Protein AF-A0A7X1ARA7-F1 (afdb_monomer_lite)

pLDDT: mean 93.13, std 4.92, range [69.5, 98.31]

Sequence (151 aa):
MKTKPQWVTEMTDLLNGPRNRRSEEKFHKLVYEIPPNADSEIVDTIMKSFLNPFESSVMQACITVLGSVDVEKYYDSYFKIFPQILHRDPNNALCLLNYPGFELKYLHIKKIVKMIKKTDPSGALKAEVDYQITYWNLRNDEPWSSIYHSA

Secondary structure (DSSP, 8-state):
---HHHHHHHHHHHHHS--SHHHHHHHHHHHHTPPSS--HHHHHHHHHGGGS---HHHHHHHHHHHTTS-HHHHHHHHTTTHHHHHHH-HHHHHHHHT-TTS---HHHHHHHHHHHHHH-TTSHHHHHHHHHHHHTT-TTSTTHHHHHH--

Organism: NCBI:txid2724178

Structure (mmCIF, N/CA/C/O backbone):
data_AF-A0A7X1ARA7-F1
#
_entry.id   AF-A0A7X1ARA7-F1
#
loop_
_atom_site.group_PDB
_atom_site.id
_atom_site.type_symbol
_atom_site.label_atom_id
_atom_site.label_alt_id
_atom_site.label_comp_id
_atom_site.label_asym_id
_atom_site.label_entity_id
_atom_site.label_seq_id
_atom_site.pdbx_PDB_ins_code
_atom_site.Cartn_x
_atom_site.Cartn_y
_atom_site.Cartn_z
_atom_site.occupancy
_atom_site.B_iso_or_equiv
_atom_site.auth_seq_id
_atom_site.auth_comp_id
_atom_site.auth_asym_id
_atom_site.auth_atom_id
_atom_site.pdbx_PDB_model_num
ATOM 1 N N . MET A 1 1 ? -19.080 -3.333 19.493 1.00 70.38 1 MET A N 1
ATOM 2 C CA . MET A 1 1 ? -18.321 -3.108 18.244 1.00 70.38 1 MET A CA 1
ATOM 3 C C . MET A 1 1 ? -18.243 -1.605 18.023 1.00 70.38 1 MET A C 1
ATOM 5 O O . MET A 1 1 ? -19.275 -0.958 18.183 1.00 70.38 1 MET A O 1
ATOM 9 N N . LYS A 1 2 ? -17.054 -1.037 17.784 1.00 82.19 2 LYS A N 1
ATOM 10 C CA . LYS A 1 2 ? -16.898 0.418 17.589 1.00 82.19 2 LYS A CA 1
ATOM 11 C C . LYS A 1 2 ? -17.598 0.857 16.304 1.00 82.19 2 LYS A C 1
ATOM 13 O O . LYS A 1 2 ? -17.659 0.090 15.343 1.00 82.19 2 LYS A O 1
ATOM 18 N N . THR A 1 3 ? -18.125 2.080 16.277 1.00 91.44 3 THR A N 1
ATOM 19 C CA . THR A 1 3 ? -18.600 2.656 15.013 1.00 91.44 3 THR A CA 1
ATOM 20 C C . THR A 1 3 ? -17.400 3.007 14.132 1.00 91.44 3 THR A C 1
ATOM 22 O O . THR A 1 3 ? -16.310 3.276 14.642 1.00 91.44 3 THR A O 1
ATOM 25 N N . LYS A 1 4 ? -17.589 3.029 12.807 1.00 92.75 4 LYS A N 1
ATOM 26 C CA . LYS A 1 4 ? -16.527 3.428 11.872 1.00 92.75 4 LYS A CA 1
ATOM 27 C C . LYS A 1 4 ? -15.893 4.783 12.239 1.00 92.75 4 LYS A C 1
ATOM 29 O O . LYS A 1 4 ? -14.671 4.812 12.354 1.00 92.75 4 LYS A O 1
ATOM 34 N N . PRO A 1 5 ? -16.659 5.866 12.492 1.00 94.12 5 PRO A N 1
ATOM 35 C CA . PRO A 1 5 ? -16.065 7.154 12.849 1.00 94.12 5 PRO A CA 1
ATOM 36 C C . PRO A 1 5 ? -15.205 7.087 14.114 1.00 94.12 5 PRO A C 1
ATOM 38 O O . PRO A 1 5 ? -14.090 7.594 14.122 1.00 94.12 5 PRO A O 1
ATOM 41 N N . GLN A 1 6 ? -15.680 6.394 15.156 1.00 94.50 6 GLN A N 1
ATOM 42 C CA . GLN A 1 6 ? -14.917 6.218 16.397 1.00 94.50 6 GLN A CA 1
ATOM 43 C C . GLN A 1 6 ? -13.600 5.481 16.148 1.00 94.50 6 GLN A C 1
ATOM 45 O O . GLN A 1 6 ? -12.555 5.895 16.643 1.00 94.50 6 GLN A O 1
ATOM 50 N N . TRP A 1 7 ? -13.645 4.402 15.363 1.00 96.25 7 TRP A N 1
ATOM 51 C CA . TRP A 1 7 ? -12.458 3.619 15.042 1.00 96.25 7 TRP A CA 1
ATOM 52 C C . TRP A 1 7 ? -11.440 4.430 14.230 1.00 96.25 7 TRP A C 1
ATOM 54 O O . TRP A 1 7 ? -10.265 4.447 14.589 1.00 96.25 7 TRP A O 1
ATOM 64 N N . VAL A 1 8 ? -11.882 5.144 13.187 1.00 96.12 8 VAL A N 1
ATOM 65 C CA . VAL A 1 8 ? -10.998 5.958 12.333 1.00 96.12 8 VAL A CA 1
ATOM 66 C C . VAL A 1 8 ? -10.329 7.068 13.140 1.00 96.12 8 VAL A C 1
ATOM 68 O O . VAL A 1 8 ? -9.115 7.248 13.019 1.00 96.12 8 VAL A O 1
ATOM 71 N N . THR A 1 9 ? -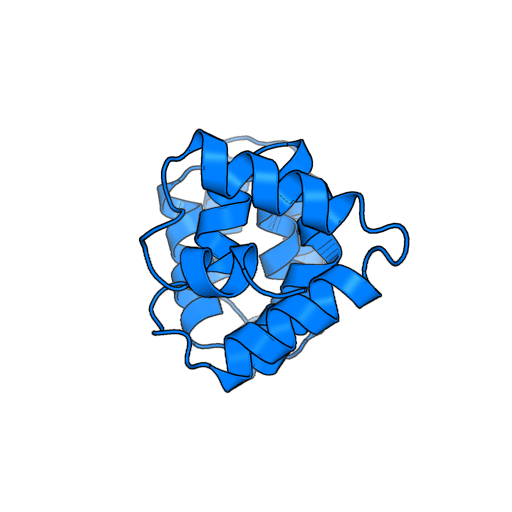11.079 7.775 13.991 1.00 96.69 9 THR A N 1
ATOM 72 C CA . THR A 1 9 ? -10.519 8.813 14.867 1.00 96.69 9 THR A CA 1
ATOM 73 C C . THR A 1 9 ? -9.474 8.226 15.810 1.00 96.69 9 THR A C 1
ATOM 75 O O . THR A 1 9 ? -8.333 8.679 15.814 1.00 96.69 9 THR A O 1
ATOM 78 N N . GLU A 1 10 ? -9.809 7.167 16.551 1.00 96.75 10 GLU A N 1
ATOM 79 C CA . GLU A 1 10 ? -8.878 6.580 17.520 1.00 96.75 10 GLU A CA 1
ATOM 80 C C . GLU A 1 10 ? -7.626 5.981 16.872 1.00 96.75 10 GLU A C 1
ATOM 82 O O . GLU A 1 10 ? -6.539 6.071 17.448 1.00 96.75 10 GLU A O 1
ATOM 87 N N . MET A 1 11 ? -7.775 5.364 15.698 1.00 96.44 11 MET A N 1
ATOM 88 C CA . MET A 1 11 ? -6.654 4.821 14.940 1.00 96.44 11 MET A CA 1
ATOM 89 C C . MET A 1 11 ? -5.758 5.955 14.438 1.00 96.44 11 MET A C 1
ATOM 91 O O . MET A 1 11 ? -4.548 5.911 14.635 1.00 96.44 11 MET A O 1
ATOM 95 N N . THR A 1 12 ? -6.336 7.009 13.864 1.00 95.94 12 THR A N 1
ATOM 96 C CA . THR A 1 12 ? -5.582 8.175 13.377 1.00 95.94 12 THR A CA 1
ATOM 97 C C . THR A 1 12 ? -4.820 8.871 14.504 1.00 95.94 12 THR A C 1
ATOM 99 O O . THR A 1 12 ? -3.637 9.180 14.343 1.00 95.94 12 THR A O 1
ATOM 102 N N . ASP A 1 13 ? -5.451 9.054 15.664 1.00 95.88 13 ASP A N 1
ATOM 103 C CA . ASP A 1 13 ? -4.805 9.633 16.846 1.00 95.88 13 ASP A CA 1
ATOM 104 C C . ASP A 1 13 ? -3.610 8.790 17.307 1.00 95.88 13 ASP A C 1
ATOM 106 O O . ASP A 1 13 ? -2.566 9.332 17.669 1.00 95.88 13 ASP A O 1
ATOM 110 N N . LEU A 1 14 ? -3.725 7.458 17.258 1.00 95.75 14 LEU A N 1
ATOM 111 C CA . LEU A 1 14 ? -2.609 6.561 17.561 1.00 95.75 14 LEU A CA 1
ATOM 112 C C . LEU A 1 14 ? -1.485 6.660 16.537 1.00 95.75 14 LEU A C 1
ATOM 114 O O . LEU A 1 14 ? -0.316 6.710 16.922 1.00 95.75 14 LEU A O 1
ATOM 118 N N . LEU A 1 15 ? -1.815 6.707 15.246 1.00 94.94 15 LEU A N 1
ATOM 119 C CA . LEU A 1 15 ? -0.813 6.817 14.188 1.00 94.94 15 LEU A CA 1
ATOM 120 C C . LEU A 1 15 ? 0.009 8.103 14.318 1.00 94.94 15 LEU A C 1
ATOM 122 O O . LEU A 1 15 ? 1.221 8.049 14.103 1.00 94.94 15 LEU A O 1
ATOM 126 N N . ASN A 1 16 ? -0.620 9.199 14.746 1.00 94.19 16 ASN A N 1
ATOM 127 C CA . ASN A 1 16 ? 0.023 10.495 14.983 1.00 94.19 16 ASN A CA 1
ATOM 128 C C . ASN A 1 16 ? 0.630 10.642 16.392 1.00 94.19 16 ASN A C 1
ATOM 130 O O . ASN A 1 16 ? 1.352 11.601 16.658 1.00 94.19 16 ASN A O 1
ATOM 134 N N . GLY A 1 17 ? 0.317 9.719 17.302 1.00 92.56 17 GLY A N 1
ATOM 135 C CA . GLY A 1 17 ? 0.752 9.745 18.693 1.00 92.56 17 GLY A CA 1
ATOM 136 C C . GLY A 1 17 ? 2.157 9.172 18.932 1.00 92.56 17 GLY A C 1
ATOM 137 O O . GLY A 1 17 ? 2.798 8.641 18.020 1.00 92.56 17 GLY A O 1
ATOM 138 N N . PRO A 1 18 ? 2.652 9.244 20.182 1.00 91.12 18 PRO A N 1
ATOM 139 C CA . PRO A 1 18 ? 3.955 8.699 20.550 1.00 91.12 18 PRO A CA 1
ATOM 140 C C . PRO A 1 18 ? 3.990 7.175 20.398 1.00 91.12 18 PRO A C 1
ATOM 142 O O . PRO A 1 18 ? 2.998 6.500 20.667 1.00 91.12 18 PRO A O 1
ATOM 145 N N . ARG A 1 19 ? 5.157 6.633 20.034 1.00 89.50 19 ARG A N 1
ATOM 146 C CA . ARG A 1 19 ? 5.413 5.188 19.988 1.00 89.50 19 ARG A CA 1
ATOM 147 C C . ARG A 1 19 ? 5.914 4.715 21.350 1.00 89.50 19 ARG A C 1
ATOM 149 O O . ARG A 1 19 ? 7.048 4.972 21.740 1.00 89.50 19 ARG A O 1
ATOM 156 N N . ASN A 1 20 ? 5.013 4.114 22.112 1.00 90.69 20 ASN A N 1
ATOM 157 C CA . ASN A 1 20 ? 5.291 3.491 23.401 1.00 90.69 20 ASN A CA 1
ATOM 158 C C . ASN A 1 20 ? 4.419 2.245 23.603 1.00 90.69 20 ASN A C 1
ATOM 160 O O . ASN A 1 20 ? 3.405 2.063 22.927 1.00 90.69 20 ASN A O 1
ATOM 164 N N . ARG A 1 21 ? 4.751 1.441 24.614 1.00 89.56 21 ARG A N 1
ATOM 165 C CA . ARG A 1 21 ? 4.031 0.202 24.937 1.00 89.56 21 ARG A CA 1
ATOM 166 C C . ARG A 1 21 ? 2.507 0.363 25.020 1.00 89.56 21 ARG A C 1
ATOM 168 O O . ARG A 1 21 ? 1.763 -0.460 24.501 1.00 89.56 21 ARG A O 1
ATOM 175 N N . ARG A 1 22 ? 2.015 1.448 25.630 1.00 92.19 22 ARG A N 1
ATOM 176 C CA . ARG A 1 22 ? 0.567 1.697 25.748 1.00 92.19 22 ARG A CA 1
ATOM 177 C C . ARG A 1 22 ? -0.075 1.950 24.381 1.00 92.19 22 ARG A C 1
ATOM 179 O O . ARG A 1 22 ? -1.200 1.515 24.140 1.00 92.19 22 ARG A O 1
ATOM 186 N N . SER A 1 23 ? 0.614 2.675 23.501 1.00 93.06 23 SER A N 1
ATOM 187 C CA . SER A 1 23 ? 0.152 2.909 22.130 1.00 93.06 23 SER A CA 1
ATOM 188 C C . SER A 1 23 ? 0.155 1.627 21.295 1.00 93.06 23 SER A C 1
ATOM 190 O O . SER A 1 23 ? -0.797 1.411 20.555 1.00 93.06 23 SER A O 1
ATOM 192 N N . GLU A 1 24 ? 1.147 0.749 21.474 1.00 91.38 24 GLU A N 1
ATOM 193 C CA . GLU A 1 24 ? 1.229 -0.559 20.809 1.00 91.38 24 GLU A CA 1
ATOM 194 C C . GLU A 1 24 ? 0.074 -1.470 21.221 1.00 91.38 24 GLU A C 1
ATOM 196 O O . GLU A 1 24 ? -0.636 -1.989 20.362 1.00 91.38 24 GLU A O 1
ATOM 201 N N . GLU A 1 25 ? -0.174 -1.605 22.527 1.00 92.75 25 GLU A N 1
ATOM 202 C CA . GLU A 1 25 ? -1.284 -2.401 23.063 1.00 92.75 25 GLU A CA 1
ATOM 203 C C . GLU A 1 25 ? -2.639 -1.879 22.551 1.00 92.75 25 GLU A C 1
ATOM 205 O O . GLU A 1 25 ? -3.512 -2.657 22.151 1.00 92.75 25 GLU A O 1
ATOM 210 N N . LYS A 1 26 ? -2.819 -0.549 22.502 1.00 94.56 26 LYS A N 1
ATOM 211 C CA . LYS A 1 26 ? -4.048 0.059 21.972 1.00 94.56 26 LYS A CA 1
ATOM 212 C C . LYS A 1 26 ? -4.173 -0.139 20.458 1.00 94.56 26 LYS A C 1
ATOM 214 O O . LYS A 1 26 ? -5.272 -0.428 19.988 1.00 94.56 26 LYS A O 1
ATOM 219 N N . PHE A 1 27 ? -3.084 -0.001 19.704 1.00 95.25 27 PHE A N 1
ATOM 220 C CA . PHE A 1 27 ? -3.075 -0.204 18.256 1.00 95.25 27 PHE A CA 1
ATOM 221 C C . PHE A 1 27 ? -3.409 -1.658 17.914 1.00 95.25 27 PHE A C 1
ATOM 223 O O . PHE A 1 27 ? -4.328 -1.902 17.136 1.00 95.25 27 PHE A O 1
ATOM 230 N N . HIS A 1 28 ? -2.765 -2.620 18.581 1.00 92.94 28 HIS A N 1
ATOM 231 C CA . HIS A 1 28 ? -3.040 -4.050 18.416 1.00 92.94 28 HIS A CA 1
ATOM 232 C C . HIS A 1 28 ? -4.510 -4.379 18.660 1.00 92.94 28 HIS A C 1
ATOM 234 O O . HIS A 1 28 ? -5.141 -5.042 17.839 1.00 92.94 28 HIS A O 1
ATOM 240 N N . LYS A 1 29 ? -5.089 -3.838 19.736 1.00 93.44 29 LYS A N 1
ATOM 241 C CA . LYS A 1 29 ? -6.519 -3.974 20.021 1.00 93.44 29 LYS A CA 1
ATOM 242 C C . LYS A 1 29 ? -7.391 -3.393 18.904 1.00 93.44 29 LYS A C 1
ATOM 244 O O . LYS A 1 29 ? -8.330 -4.056 18.474 1.00 93.44 29 LYS A O 1
ATOM 249 N N . LEU A 1 30 ? -7.091 -2.187 18.414 1.00 94.50 30 LEU A N 1
ATOM 250 C CA . LEU A 1 30 ? -7.883 -1.565 17.347 1.00 94.50 30 LEU A CA 1
ATOM 251 C C . LEU A 1 30 ? -7.829 -2.349 16.034 1.00 94.50 30 LEU A C 1
ATOM 253 O O . LEU A 1 30 ? -8.846 -2.404 15.347 1.00 94.50 30 LEU A O 1
ATOM 257 N N . VAL A 1 31 ? -6.706 -2.985 15.693 1.00 93.12 31 VAL A N 1
ATOM 258 C CA . VAL A 1 31 ? -6.609 -3.831 14.489 1.00 93.12 31 VAL A CA 1
ATOM 259 C C . VAL A 1 31 ? -7.589 -5.013 14.546 1.00 93.12 31 VAL A C 1
ATOM 261 O O . VAL A 1 31 ? -8.170 -5.366 13.525 1.00 93.12 31 VAL A O 1
ATOM 264 N N . TYR A 1 32 ? -7.860 -5.580 15.725 1.00 89.50 32 TYR A N 1
ATOM 265 C CA . TYR A 1 32 ? -8.881 -6.630 15.882 1.00 89.50 32 TYR A CA 1
ATOM 266 C C . TYR A 1 32 ? -10.314 -6.102 16.023 1.00 89.50 32 TYR A C 1
ATOM 268 O O . TYR A 1 32 ? -11.269 -6.860 15.876 1.00 89.50 32 TYR A O 1
ATOM 276 N N . GLU A 1 33 ? -10.484 -4.811 16.302 1.00 92.06 33 GLU A N 1
ATOM 277 C CA . GLU A 1 33 ? -11.789 -4.155 16.457 1.00 92.06 33 GLU A CA 1
ATOM 278 C C . GLU A 1 33 ? -12.222 -3.392 15.196 1.00 92.06 33 GLU A C 1
ATOM 280 O O . GLU A 1 33 ? -13.041 -2.470 15.276 1.00 92.06 33 GLU A O 1
ATOM 285 N N . ILE A 1 34 ? -11.671 -3.758 14.035 1.00 90.69 34 ILE A N 1
ATOM 286 C CA . ILE A 1 34 ? -12.012 -3.141 12.754 1.00 90.69 34 ILE A CA 1
ATOM 287 C C . ILE A 1 34 ? -13.523 -3.250 12.496 1.00 90.69 34 ILE A C 1
ATOM 289 O O . ILE A 1 34 ? -14.099 -4.333 12.641 1.00 90.69 34 ILE A O 1
ATOM 293 N N . PRO A 1 35 ? -14.187 -2.143 12.109 1.00 90.19 35 PRO A N 1
ATOM 294 C CA . PRO A 1 35 ? -15.590 -2.176 11.731 1.00 90.19 35 PRO A CA 1
ATOM 295 C C . PRO A 1 35 ? -15.824 -3.159 10.572 1.00 90.19 35 PRO A C 1
ATOM 297 O O . PRO A 1 35 ? -15.009 -3.221 9.648 1.00 90.19 35 PRO A O 1
ATOM 300 N N . PRO A 1 36 ? -16.942 -3.904 10.569 1.00 81.50 36 PRO A N 1
ATOM 301 C CA . PRO A 1 36 ? -17.265 -4.803 9.472 1.00 81.50 36 PRO A CA 1
ATOM 302 C C . PRO A 1 36 ? -17.451 -4.003 8.184 1.00 81.50 36 PRO A C 1
ATOM 304 O O . PRO A 1 36 ? -17.856 -2.840 8.218 1.00 81.50 36 PRO A O 1
ATOM 307 N N . ASN A 1 37 ? -17.205 -4.657 7.049 1.00 79.25 37 ASN A N 1
ATOM 308 C CA . ASN A 1 37 ? -17.206 -4.036 5.724 1.00 79.25 37 ASN A CA 1
ATOM 309 C C . ASN A 1 37 ? -16.156 -2.922 5.609 1.00 79.25 37 ASN A C 1
ATOM 311 O O . ASN A 1 37 ? -16.500 -1.770 5.356 1.00 79.25 37 ASN A O 1
ATOM 315 N N . ALA A 1 38 ? -14.877 -3.280 5.777 1.00 82.38 38 ALA A N 1
ATOM 316 C CA . ALA A 1 38 ? -13.756 -2.361 5.602 1.00 82.38 38 ALA A CA 1
ATOM 317 C C . ALA A 1 38 ? -13.828 -1.664 4.228 1.00 82.38 38 ALA A C 1
ATOM 319 O O . ALA A 1 38 ? -13.547 -2.240 3.167 1.00 82.38 38 ALA A O 1
ATOM 320 N N . ASP A 1 39 ? -14.271 -0.412 4.245 1.00 90.62 39 ASP A N 1
ATOM 321 C CA . ASP A 1 39 ? -14.318 0.446 3.073 1.00 90.62 39 ASP A CA 1
ATOM 322 C C . ASP A 1 39 ? -12.958 1.111 2.840 1.00 90.62 39 ASP A C 1
ATOM 324 O O . ASP A 1 39 ? -11.995 0.886 3.575 1.00 90.62 39 ASP A O 1
ATOM 328 N N . SER A 1 40 ? -12.854 1.905 1.777 1.00 92.94 40 SER A N 1
ATOM 329 C CA . SER A 1 40 ? -11.585 2.517 1.385 1.00 92.94 40 SER A CA 1
ATOM 330 C C . SER A 1 40 ? -10.981 3.406 2.475 1.00 92.94 40 SER A C 1
ATOM 332 O O . SER A 1 40 ? -9.764 3.500 2.550 1.00 92.94 40 SER A O 1
ATOM 334 N N . GLU A 1 41 ? -11.785 4.021 3.348 1.00 95.25 41 GLU A N 1
ATOM 335 C CA . GLU A 1 41 ? -11.266 4.869 4.427 1.00 95.25 41 GLU A CA 1
ATOM 336 C C . GLU A 1 41 ? -10.609 4.040 5.533 1.00 95.25 41 GLU A C 1
ATOM 338 O O . GLU A 1 41 ? -9.535 4.394 6.025 1.00 95.25 41 GLU A O 1
ATOM 343 N N . ILE A 1 42 ? -11.215 2.906 5.895 1.00 94.75 42 ILE A N 1
ATOM 344 C CA . ILE A 1 42 ? -10.610 1.966 6.844 1.00 94.75 42 ILE A CA 1
ATOM 345 C C . ILE A 1 42 ? -9.305 1.415 6.260 1.00 94.75 42 ILE A C 1
ATOM 347 O O . ILE A 1 42 ? -8.279 1.432 6.939 1.00 94.75 42 ILE A O 1
ATOM 351 N N . VAL A 1 43 ? -9.318 0.991 4.992 1.00 95.31 43 VAL A N 1
ATOM 352 C CA . VAL A 1 43 ? -8.127 0.439 4.323 1.00 95.31 43 VAL A CA 1
ATOM 353 C C . VAL A 1 43 ? -7.019 1.488 4.215 1.00 95.31 43 VAL A C 1
ATOM 355 O O . VAL A 1 43 ? -5.883 1.203 4.584 1.00 95.31 43 VAL A O 1
ATOM 358 N N . ASP A 1 44 ? -7.340 2.720 3.811 1.00 97.00 44 ASP A N 1
ATOM 359 C CA . ASP A 1 44 ? -6.394 3.843 3.795 1.00 97.00 44 ASP A CA 1
ATOM 360 C C . ASP A 1 44 ? -5.781 4.095 5.177 1.00 97.00 44 ASP A C 1
ATOM 362 O O . ASP A 1 44 ? -4.588 4.380 5.294 1.00 97.00 44 ASP A O 1
ATOM 366 N N . THR A 1 45 ? -6.592 4.003 6.230 1.00 96.75 45 THR A N 1
ATOM 367 C CA . THR A 1 45 ? -6.141 4.231 7.606 1.00 96.75 45 THR A CA 1
ATOM 368 C C . THR A 1 45 ? -5.176 3.137 8.060 1.00 96.75 45 THR A C 1
ATOM 370 O O . THR A 1 45 ? -4.137 3.454 8.635 1.00 96.75 45 THR A O 1
ATOM 373 N N . ILE A 1 46 ? -5.460 1.868 7.751 1.00 95.75 46 ILE A N 1
ATOM 374 C CA . ILE A 1 46 ? -4.541 0.752 8.033 1.00 95.75 46 ILE A CA 1
ATOM 375 C C . ILE A 1 46 ? -3.255 0.916 7.223 1.00 95.75 46 ILE A C 1
ATOM 377 O O . ILE A 1 46 ? -2.171 0.817 7.781 1.00 95.75 46 ILE A O 1
ATOM 381 N N . MET A 1 47 ? -3.348 1.239 5.932 1.00 96.31 47 MET A N 1
ATOM 382 C CA . MET A 1 47 ? -2.174 1.454 5.079 1.00 96.31 47 MET A CA 1
ATOM 383 C C . MET A 1 47 ? -1.240 2.522 5.660 1.00 96.31 47 MET A C 1
ATOM 385 O O . MET A 1 47 ? -0.028 2.321 5.728 1.00 96.31 47 MET A O 1
ATOM 389 N N . LYS A 1 48 ? -1.778 3.634 6.172 1.00 96.69 48 LYS A N 1
ATOM 390 C CA . LYS A 1 48 ? -0.965 4.686 6.806 1.00 96.69 48 LYS A CA 1
ATOM 391 C C . LYS A 1 48 ? -0.128 4.189 7.989 1.00 96.69 48 LYS A C 1
ATOM 393 O O . LYS A 1 48 ? 0.893 4.814 8.273 1.00 96.69 48 LYS A O 1
ATOM 398 N N . SER A 1 49 ? -0.487 3.083 8.649 1.00 95.50 49 SER A N 1
ATOM 399 C CA . SER A 1 49 ? 0.335 2.537 9.736 1.00 95.50 49 SER A CA 1
ATOM 400 C C . SER A 1 49 ? 1.723 2.104 9.262 1.00 95.50 49 SER A C 1
ATOM 402 O O . SER A 1 49 ? 2.660 2.135 10.048 1.00 95.50 49 SER A O 1
ATOM 404 N N . PHE A 1 50 ? 1.894 1.773 7.980 1.00 95.38 50 PHE A N 1
ATOM 405 C CA . PHE A 1 50 ? 3.184 1.374 7.408 1.00 95.38 50 PHE A CA 1
ATOM 406 C C . PHE A 1 50 ? 4.142 2.549 7.146 1.00 95.38 50 PHE A C 1
ATOM 408 O O . PHE A 1 50 ? 5.318 2.325 6.886 1.00 95.38 50 PHE A O 1
ATOM 415 N N . LEU A 1 51 ? 3.686 3.805 7.255 1.00 94.31 51 LEU A N 1
ATOM 416 C CA . LEU A 1 51 ? 4.567 4.982 7.155 1.00 94.31 51 LEU A CA 1
ATOM 417 C C . LEU A 1 51 ? 5.423 5.203 8.409 1.00 94.31 51 LEU A C 1
ATOM 419 O O . LEU A 1 51 ? 6.446 5.890 8.340 1.00 94.31 51 LEU A O 1
ATOM 423 N N . ASN A 1 52 ? 4.964 4.680 9.546 1.00 91.50 52 ASN A N 1
ATOM 424 C CA . ASN A 1 52 ? 5.651 4.690 10.833 1.00 91.50 52 ASN A CA 1
ATOM 425 C C . ASN A 1 52 ? 5.192 3.456 11.637 1.00 91.50 52 ASN A C 1
ATOM 427 O O . ASN A 1 52 ? 4.313 3.600 12.506 1.00 91.50 52 ASN A O 1
ATOM 431 N N . PRO A 1 53 ? 5.703 2.263 11.269 1.00 91.69 53 PRO A N 1
ATOM 432 C CA . PRO A 1 53 ? 5.191 0.982 11.738 1.00 91.69 53 PRO A CA 1
ATOM 433 C C . PRO A 1 53 ? 5.344 0.812 13.250 1.00 91.69 53 PRO A C 1
ATOM 435 O O . PRO A 1 53 ? 6.254 1.354 13.875 1.00 91.69 53 PRO A O 1
ATOM 438 N N . PHE A 1 54 ? 4.422 0.047 13.832 1.00 91.88 54 PHE A N 1
ATOM 439 C CA . PHE A 1 54 ? 4.571 -0.507 15.176 1.00 91.88 54 PHE A CA 1
ATOM 440 C C . PHE A 1 54 ? 5.437 -1.777 15.127 1.00 91.88 54 PHE A C 1
ATOM 442 O O . PHE A 1 54 ? 5.918 -2.175 14.066 1.00 91.88 54 PHE A O 1
ATOM 449 N N . GLU A 1 55 ? 5.613 -2.427 16.275 1.00 87.94 55 GLU A N 1
ATOM 450 C CA . GLU A 1 55 ? 6.302 -3.713 16.382 1.00 87.94 55 GLU A CA 1
ATOM 451 C C . GLU A 1 55 ? 5.805 -4.757 15.367 1.00 87.94 55 GLU A C 1
ATOM 453 O O . GLU A 1 55 ? 4.615 -4.840 15.040 1.00 87.94 55 GLU A O 1
ATOM 458 N N . SER A 1 56 ? 6.732 -5.591 14.888 1.00 85.69 56 SER A N 1
ATOM 459 C CA . SER A 1 56 ? 6.514 -6.474 13.728 1.00 85.69 56 SER A CA 1
ATOM 460 C C . SER A 1 56 ? 5.327 -7.429 13.901 1.00 85.69 56 SER A C 1
ATOM 462 O O . SER A 1 56 ? 4.544 -7.630 12.973 1.00 85.69 56 SER A O 1
ATOM 464 N N . SER A 1 57 ? 5.144 -7.985 15.103 1.00 84.12 57 SER A N 1
ATOM 465 C CA . SER A 1 57 ? 4.025 -8.888 15.414 1.00 84.12 57 SER A CA 1
ATOM 466 C C . SER A 1 57 ? 2.662 -8.206 15.278 1.00 84.12 57 SER A C 1
ATOM 468 O O . SER A 1 57 ? 1.680 -8.834 14.884 1.00 84.12 57 SER A O 1
ATOM 470 N N . VAL A 1 58 ? 2.603 -6.908 15.569 1.00 84.50 58 VAL A N 1
ATOM 471 C CA . VAL A 1 58 ? 1.386 -6.107 15.482 1.00 84.50 58 VAL A CA 1
ATOM 472 C C . VAL A 1 58 ? 1.121 -5.695 14.036 1.00 84.50 58 VAL A C 1
ATOM 474 O O . VAL A 1 58 ? -0.017 -5.757 13.573 1.00 84.50 58 VAL A O 1
ATOM 477 N N . MET A 1 59 ? 2.172 -5.371 13.281 1.00 93.19 59 MET A N 1
ATOM 478 C CA . MET A 1 59 ? 2.063 -5.093 11.845 1.00 93.19 59 MET A CA 1
ATOM 479 C C . MET A 1 59 ? 1.607 -6.321 11.046 1.00 93.19 59 MET A C 1
ATOM 481 O O . MET A 1 59 ? 0.856 -6.177 10.081 1.00 93.19 59 MET A O 1
ATOM 485 N N . GLN A 1 60 ? 1.951 -7.534 11.486 1.00 90.56 60 GLN A N 1
ATOM 486 C CA . GLN A 1 60 ? 1.447 -8.770 10.880 1.00 90.56 60 GLN A CA 1
ATOM 487 C C . GLN A 1 60 ? -0.084 -8.907 10.982 1.00 90.56 60 GLN A C 1
ATOM 489 O O . GLN A 1 60 ? -0.721 -9.467 10.084 1.00 90.56 60 GLN A O 1
ATOM 494 N N . ALA A 1 61 ? -0.704 -8.361 12.033 1.00 90.50 61 ALA A N 1
ATOM 495 C CA . ALA A 1 61 ? -2.161 -8.321 12.136 1.00 90.50 61 ALA A CA 1
ATOM 496 C C . ALA A 1 61 ? -2.766 -7.399 11.061 1.00 90.50 61 ALA A C 1
ATOM 498 O O . ALA A 1 61 ? -3.738 -7.783 10.410 1.00 90.50 61 ALA A O 1
ATOM 499 N N . CYS A 1 62 ? -2.149 -6.241 10.789 1.00 93.50 62 CYS A N 1
ATOM 500 C CA . CYS A 1 62 ? -2.558 -5.368 9.682 1.00 93.50 62 CYS A CA 1
ATOM 501 C C . CYS A 1 62 ? -2.450 -6.081 8.332 1.00 93.50 62 CYS A C 1
ATOM 503 O O . CYS A 1 62 ? -3.389 -6.033 7.544 1.00 93.50 62 CYS A O 1
ATOM 505 N N . ILE A 1 63 ? -1.336 -6.777 8.083 1.00 92.94 63 ILE A N 1
ATOM 506 C CA . ILE A 1 63 ? -1.121 -7.571 6.862 1.00 92.94 63 ILE A CA 1
ATOM 507 C C . ILE A 1 63 ? -2.237 -8.608 6.686 1.00 92.94 63 ILE A C 1
ATOM 509 O O . ILE A 1 63 ? -2.806 -8.728 5.605 1.00 92.94 63 ILE A O 1
ATOM 513 N N . THR A 1 64 ? -2.591 -9.314 7.761 1.00 90.06 64 THR A N 1
ATOM 514 C CA . THR A 1 64 ? -3.653 -10.333 7.749 1.00 90.06 64 THR A CA 1
ATOM 515 C C . THR A 1 64 ? -5.007 -9.731 7.381 1.00 90.06 64 THR A C 1
ATOM 517 O O . THR A 1 64 ? -5.727 -10.278 6.549 1.00 90.06 64 THR A O 1
ATOM 520 N N . VAL A 1 65 ? -5.346 -8.575 7.958 1.00 89.44 65 VAL A N 1
ATOM 521 C CA . VAL A 1 65 ? -6.577 -7.855 7.614 1.00 89.44 65 VAL A CA 1
ATOM 522 C C . VAL A 1 65 ? -6.559 -7.426 6.149 1.00 89.44 65 VAL A C 1
ATOM 524 O O . VAL A 1 65 ? -7.532 -7.654 5.430 1.00 89.44 65 VAL A O 1
ATOM 527 N N . LEU A 1 66 ? -5.463 -6.820 5.695 1.00 91.38 66 LEU A N 1
ATOM 528 C CA . LEU A 1 66 ? -5.325 -6.325 4.327 1.00 91.38 66 L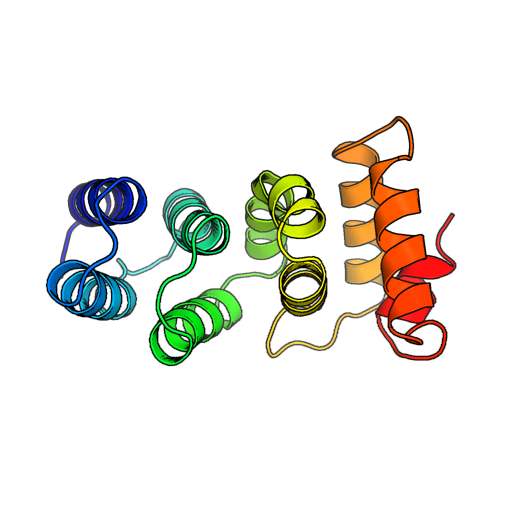EU A CA 1
ATOM 529 C C . LEU A 1 66 ? -5.390 -7.446 3.282 1.00 91.38 66 LEU A C 1
ATOM 531 O O . LEU A 1 66 ? -5.942 -7.218 2.212 1.00 91.38 66 LEU A O 1
ATOM 535 N N . GLY A 1 67 ? -4.927 -8.655 3.606 1.00 89.19 67 GLY A N 1
ATOM 536 C CA . GLY A 1 67 ? -5.057 -9.832 2.737 1.00 89.19 67 GLY A CA 1
ATOM 537 C C . GLY A 1 67 ? -6.501 -10.310 2.522 1.00 89.19 67 GLY A C 1
ATOM 538 O O . GLY A 1 67 ? -6.754 -11.108 1.627 1.00 89.19 67 GLY A O 1
ATOM 539 N N . SER A 1 68 ? -7.467 -9.823 3.313 1.00 87.56 68 SER A N 1
ATOM 540 C CA . SER A 1 68 ? -8.904 -10.077 3.098 1.00 87.56 68 SER A CA 1
ATOM 541 C C . SER A 1 68 ? -9.604 -8.991 2.271 1.00 87.56 68 SER A C 1
ATOM 543 O O . SER A 1 68 ? -10.787 -9.111 1.947 1.00 87.56 68 SER A O 1
ATOM 545 N N . VAL A 1 69 ? -8.894 -7.909 1.944 1.00 89.50 69 VAL A N 1
ATOM 546 C CA . VAL A 1 69 ? -9.428 -6.775 1.190 1.00 89.50 69 VAL A CA 1
ATOM 547 C C . VAL A 1 69 ? -9.346 -7.072 -0.302 1.00 89.50 69 VAL A C 1
ATOM 549 O O . VAL A 1 69 ? -8.328 -7.550 -0.785 1.00 89.50 69 VAL A O 1
ATOM 552 N N . ASP A 1 70 ? -10.395 -6.722 -1.050 1.00 90.75 70 ASP A N 1
ATOM 553 C CA . ASP A 1 70 ? -10.372 -6.783 -2.513 1.00 90.75 70 ASP A CA 1
ATOM 554 C C . ASP A 1 70 ? -9.089 -6.158 -3.098 1.00 90.75 70 ASP A C 1
ATOM 556 O O . ASP A 1 70 ? -8.673 -5.066 -2.696 1.00 90.75 70 ASP A O 1
ATOM 560 N N . VAL A 1 71 ? -8.474 -6.859 -4.054 1.00 91.19 71 VAL A N 1
ATOM 561 C CA . VAL A 1 71 ? -7.165 -6.502 -4.623 1.00 91.19 71 VAL A CA 1
ATOM 562 C C . VAL A 1 71 ? -7.144 -5.088 -5.205 1.00 91.19 71 VAL A C 1
ATOM 564 O O . VAL A 1 71 ? -6.144 -4.379 -5.076 1.00 91.19 71 VAL A O 1
ATOM 567 N N . GLU A 1 72 ? -8.260 -4.629 -5.773 1.00 91.31 72 GLU A N 1
ATOM 568 C CA . GLU A 1 72 ? -8.341 -3.296 -6.357 1.00 91.31 72 GLU A CA 1
ATOM 569 C C . GLU A 1 72 ? -8.357 -2.227 -5.274 1.00 91.31 72 GLU A C 1
ATOM 571 O O . GLU A 1 72 ? -7.598 -1.259 -5.349 1.00 91.31 72 GLU A O 1
ATOM 576 N N . LYS A 1 73 ? -9.143 -2.444 -4.217 1.00 93.00 73 LYS A N 1
ATOM 577 C CA . LYS A 1 73 ? -9.175 -1.543 -3.060 1.00 93.00 73 LYS A CA 1
ATOM 578 C C . LYS A 1 73 ? -7.822 -1.503 -2.342 1.00 93.00 73 LYS A C 1
ATOM 580 O O . LYS A 1 73 ? -7.390 -0.427 -1.936 1.00 93.00 73 LYS A O 1
ATOM 585 N N . TYR A 1 74 ? -7.144 -2.645 -2.215 1.00 95.06 74 TYR A N 1
ATOM 586 C CA . TYR A 1 74 ? -5.803 -2.722 -1.631 1.00 95.06 74 TYR A CA 1
AT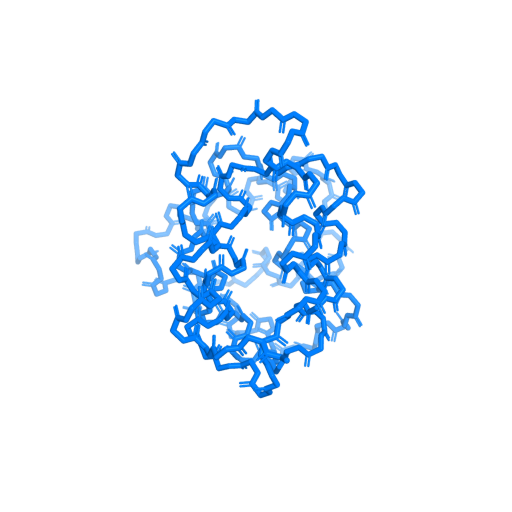OM 587 C C . TYR A 1 74 ? -4.822 -1.822 -2.376 1.00 95.06 74 TYR A C 1
ATOM 589 O O . TYR A 1 74 ? -4.189 -0.966 -1.757 1.00 95.06 74 TYR A O 1
ATOM 597 N N . TYR A 1 75 ? -4.707 -1.983 -3.698 1.00 95.69 75 TYR A N 1
ATOM 598 C CA . TYR A 1 75 ? -3.737 -1.213 -4.468 1.00 95.69 75 TYR A CA 1
ATOM 599 C C . TYR A 1 75 ? -4.112 0.264 -4.546 1.00 95.69 75 TYR A C 1
ATOM 601 O O . TYR A 1 75 ? -3.228 1.111 -4.422 1.00 95.69 75 TYR A O 1
ATOM 609 N N . ASP A 1 76 ? -5.397 0.601 -4.673 1.00 95.88 76 ASP A N 1
ATOM 610 C CA . ASP A 1 76 ? -5.840 1.999 -4.666 1.00 95.88 76 ASP A CA 1
ATOM 611 C C . ASP A 1 76 ? -5.437 2.721 -3.370 1.00 95.88 76 ASP A C 1
ATOM 613 O O . ASP A 1 76 ? -5.049 3.891 -3.409 1.00 95.88 76 ASP A O 1
ATOM 617 N N . SER A 1 77 ? -5.479 2.031 -2.227 1.00 96.81 77 SER A N 1
ATOM 618 C CA . SER A 1 77 ? -5.005 2.556 -0.944 1.00 96.81 77 SER A CA 1
ATOM 619 C C . SER A 1 77 ? -3.479 2.536 -0.821 1.00 96.81 77 SER A C 1
ATOM 621 O O . SER A 1 77 ? -2.881 3.537 -0.423 1.00 96.81 77 SER A O 1
ATOM 623 N N . TYR A 1 78 ? -2.827 1.433 -1.188 1.00 97.31 78 TYR A N 1
ATOM 624 C CA . TYR A 1 78 ? -1.377 1.261 -1.075 1.00 97.31 78 TYR A CA 1
ATOM 625 C C . TYR A 1 78 ? -0.605 2.298 -1.901 1.00 97.31 78 TYR A C 1
ATOM 627 O O . TYR A 1 78 ? 0.335 2.925 -1.409 1.00 97.31 78 TYR A O 1
ATOM 635 N N . PHE A 1 79 ? -1.043 2.572 -3.133 1.00 97.75 79 PHE A N 1
ATOM 636 C CA . PHE A 1 79 ? -0.375 3.537 -4.009 1.00 97.75 79 PHE A CA 1
ATOM 637 C C . PHE A 1 79 ? -0.442 4.991 -3.515 1.00 97.75 79 PHE A C 1
ATOM 639 O O . PHE A 1 79 ? 0.341 5.816 -3.985 1.00 97.75 79 PHE A O 1
ATOM 646 N N . LYS A 1 80 ? -1.299 5.312 -2.533 1.00 97.31 80 LYS A N 1
ATOM 647 C CA . LYS A 1 80 ? -1.307 6.629 -1.864 1.00 97.31 80 LYS A CA 1
ATOM 648 C C . LYS A 1 80 ? -0.072 6.847 -0.990 1.00 97.31 80 LYS A C 1
ATOM 650 O O . LYS A 1 80 ? 0.311 7.990 -0.750 1.00 97.31 80 LYS A O 1
ATOM 655 N N . ILE A 1 81 ? 0.537 5.768 -0.502 1.00 97.56 81 ILE A N 1
ATOM 656 C CA . ILE A 1 81 ? 1.687 5.813 0.411 1.00 97.56 81 ILE A CA 1
ATOM 657 C C . ILE A 1 81 ? 2.938 5.150 -0.163 1.00 97.56 81 ILE A C 1
ATOM 659 O O . ILE A 1 81 ? 4.028 5.382 0.353 1.00 97.56 81 ILE A O 1
ATOM 663 N N . PHE A 1 82 ? 2.801 4.371 -1.237 1.00 98.31 82 PHE A N 1
ATOM 664 C CA . PHE A 1 82 ? 3.884 3.599 -1.836 1.00 98.31 82 PHE A CA 1
ATOM 665 C C . PHE A 1 82 ? 5.181 4.393 -2.061 1.00 98.31 82 PHE A C 1
ATOM 667 O O . PHE A 1 82 ? 6.210 3.932 -1.571 1.00 98.31 82 PHE A O 1
ATOM 674 N N . PRO A 1 83 ? 5.182 5.596 -2.678 1.00 97.81 83 PRO A N 1
ATOM 675 C CA . PRO A 1 83 ? 6.427 6.347 -2.871 1.00 97.81 83 PRO A CA 1
ATOM 676 C C . PRO A 1 83 ? 7.139 6.686 -1.555 1.00 97.81 83 PRO A C 1
ATOM 678 O O . PRO A 1 83 ? 8.363 6.672 -1.477 1.00 97.81 83 PRO A O 1
ATOM 681 N N . GLN A 1 84 ? 6.368 6.968 -0.501 1.00 97.75 84 GLN A N 1
ATOM 682 C CA . GLN A 1 84 ? 6.911 7.316 0.810 1.00 97.75 84 GLN A CA 1
ATOM 683 C C . GLN A 1 84 ? 7.491 6.092 1.520 1.00 97.75 84 GLN A C 1
ATOM 685 O O . GLN A 1 84 ? 8.543 6.209 2.146 1.00 97.75 84 GLN A O 1
ATOM 690 N N . ILE A 1 85 ? 6.829 4.931 1.421 1.00 97.31 85 ILE A N 1
ATOM 691 C CA . ILE A 1 85 ? 7.373 3.683 1.970 1.00 97.31 85 ILE A CA 1
ATOM 692 C C . ILE A 1 85 ? 8.628 3.299 1.192 1.00 97.31 85 ILE A C 1
ATOM 694 O O . ILE A 1 85 ? 9.646 3.056 1.818 1.00 97.31 85 ILE A O 1
ATOM 698 N N . LEU A 1 86 ? 8.595 3.321 -0.144 1.00 97.69 86 LEU A N 1
ATOM 699 C CA . LEU A 1 86 ? 9.740 2.947 -0.979 1.00 97.69 86 LEU A CA 1
ATOM 700 C C . LEU A 1 86 ? 10.989 3.761 -0.634 1.00 97.69 86 LEU A C 1
ATOM 702 O O . LEU A 1 86 ? 12.072 3.202 -0.545 1.00 97.69 86 LEU A O 1
ATOM 706 N N . HIS A 1 87 ? 10.832 5.058 -0.371 1.00 95.94 87 HIS A N 1
ATOM 707 C CA . HIS A 1 87 ? 11.945 5.915 0.025 1.00 95.94 87 HIS A CA 1
ATOM 708 C C . HIS A 1 87 ? 12.496 5.615 1.432 1.00 95.94 87 HIS A C 1
ATOM 710 O O . HIS A 1 87 ? 13.691 5.769 1.668 1.00 95.94 87 HIS A O 1
ATOM 716 N N . ARG A 1 88 ? 11.638 5.230 2.384 1.00 94.75 88 ARG A N 1
ATOM 717 C CA . ARG A 1 88 ? 12.022 5.025 3.795 1.00 94.75 88 ARG A CA 1
ATOM 718 C C . ARG A 1 88 ? 12.459 3.595 4.099 1.00 94.75 88 ARG A C 1
ATOM 720 O O . ARG A 1 88 ? 13.363 3.388 4.898 1.00 94.75 88 ARG A O 1
ATOM 727 N N . ASP A 1 89 ? 11.775 2.635 3.497 1.00 94.69 89 ASP A N 1
ATOM 728 C CA . ASP A 1 89 ? 11.916 1.203 3.717 1.00 94.69 89 ASP A CA 1
ATOM 729 C C . ASP A 1 89 ? 11.557 0.443 2.423 1.00 94.69 89 ASP A C 1
ATOM 731 O O . ASP A 1 89 ? 10.423 -0.026 2.244 1.00 94.69 89 ASP A O 1
ATOM 735 N N . PRO A 1 90 ? 12.519 0.327 1.489 1.00 95.00 90 PRO A N 1
ATOM 736 C CA . PRO A 1 90 ? 12.294 -0.346 0.217 1.00 95.00 90 PRO A CA 1
ATOM 737 C C . PRO A 1 90 ? 11.883 -1.811 0.368 1.00 95.00 90 PRO A C 1
ATOM 739 O O . PRO A 1 90 ? 11.099 -2.313 -0.434 1.00 95.00 90 PRO A O 1
ATOM 742 N N . ASN A 1 91 ? 12.379 -2.497 1.401 1.00 92.62 91 ASN A N 1
ATOM 743 C CA . ASN A 1 91 ? 12.060 -3.900 1.634 1.00 92.62 91 ASN A CA 1
ATOM 744 C C . ASN A 1 91 ? 10.577 -4.066 1.985 1.00 92.62 91 ASN A C 1
ATOM 746 O O . ASN A 1 91 ? 9.871 -4.842 1.341 1.00 92.62 91 ASN A O 1
ATOM 750 N N . ASN A 1 92 ? 10.066 -3.284 2.943 1.00 92.31 92 ASN A N 1
ATOM 751 C CA . ASN A 1 92 ? 8.639 -3.313 3.264 1.00 92.31 92 ASN A CA 1
ATOM 752 C C . ASN A 1 92 ? 7.776 -2.815 2.103 1.00 92.31 92 ASN A C 1
ATOM 754 O O . ASN A 1 92 ? 6.694 -3.360 1.877 1.00 92.31 92 ASN A O 1
ATOM 758 N N . ALA A 1 93 ? 8.249 -1.828 1.336 1.00 95.94 93 ALA A N 1
ATOM 759 C CA . ALA A 1 93 ? 7.560 -1.404 0.125 1.00 95.94 93 ALA A CA 1
ATOM 760 C C . ALA A 1 93 ? 7.391 -2.584 -0.841 1.00 95.94 93 ALA A C 1
ATOM 762 O O . ALA A 1 93 ? 6.261 -2.918 -1.186 1.00 95.94 93 ALA A O 1
ATOM 763 N N . LEU A 1 94 ? 8.469 -3.277 -1.213 1.00 95.12 94 LEU A N 1
ATOM 764 C CA . LEU A 1 94 ? 8.382 -4.426 -2.113 1.00 95.12 94 LEU A CA 1
ATOM 765 C C . LEU A 1 94 ? 7.522 -5.555 -1.524 1.00 95.12 94 LEU A C 1
ATOM 767 O O . LEU A 1 94 ? 6.616 -6.036 -2.197 1.00 95.12 94 LEU A O 1
ATOM 771 N N . CYS A 1 95 ? 7.685 -5.922 -0.253 1.00 92.25 95 CYS A N 1
ATOM 772 C CA . CYS A 1 95 ? 6.844 -6.949 0.378 1.00 92.25 95 CYS A CA 1
ATOM 773 C C . CYS A 1 95 ? 5.339 -6.636 0.281 1.00 92.25 95 CYS A C 1
ATOM 775 O O . CYS A 1 95 ? 4.542 -7.518 -0.039 1.00 92.25 95 CYS A O 1
ATOM 777 N N . LEU A 1 96 ? 4.942 -5.380 0.505 1.00 94.50 96 LEU A N 1
ATOM 778 C CA . LEU A 1 96 ? 3.546 -4.951 0.380 1.00 94.50 96 LEU A CA 1
ATOM 779 C C . LEU A 1 96 ? 3.093 -4.838 -1.081 1.00 94.50 96 LEU A C 1
ATOM 781 O O . LEU A 1 96 ? 1.939 -5.135 -1.393 1.00 94.50 96 LEU A O 1
ATOM 785 N N . LEU A 1 97 ? 3.975 -4.433 -1.996 1.00 95.44 97 LEU A N 1
ATOM 786 C CA . LEU A 1 97 ? 3.659 -4.363 -3.422 1.00 95.44 97 LEU A CA 1
ATOM 787 C C . LEU A 1 97 ? 3.318 -5.752 -3.987 1.00 95.44 97 LEU A C 1
ATOM 789 O O . LEU A 1 97 ? 2.459 -5.849 -4.863 1.00 95.44 97 LEU A O 1
ATOM 793 N N . ASN A 1 98 ? 3.914 -6.815 -3.436 1.00 92.50 98 ASN A N 1
ATOM 794 C CA . ASN A 1 98 ? 3.652 -8.207 -3.817 1.00 92.50 98 ASN A CA 1
ATOM 795 C C . ASN A 1 98 ? 2.274 -8.742 -3.390 1.00 92.50 98 ASN A C 1
ATOM 797 O O . ASN A 1 98 ? 1.989 -9.899 -3.643 1.00 92.50 98 ASN A O 1
ATOM 801 N N . TYR A 1 99 ? 1.441 -7.936 -2.724 1.00 86.44 99 TYR A N 1
ATOM 802 C CA . TYR A 1 99 ? 0.173 -8.350 -2.113 1.00 86.44 99 TYR A CA 1
ATOM 803 C C . TYR A 1 99 ? 0.305 -9.603 -1.210 1.00 86.44 99 TYR A C 1
ATOM 805 O O . TYR A 1 99 ? 0.336 -10.747 -1.670 1.00 86.44 99 TYR A O 1
ATOM 813 N N . PRO A 1 100 ? 0.319 -9.429 0.118 1.00 79.00 100 PRO A N 1
ATOM 814 C CA . PRO A 1 100 ? 0.444 -10.547 1.047 1.00 79.00 100 PRO A CA 1
ATOM 815 C C . PRO A 1 100 ? -0.655 -11.613 0.879 1.00 79.00 100 PRO A C 1
ATOM 817 O O . PRO A 1 100 ? -1.841 -11.323 1.016 1.00 79.00 100 PRO A O 1
ATOM 820 N N . GLY A 1 101 ? -0.254 -12.867 0.642 1.00 74.69 101 GLY A N 1
ATOM 821 C CA . GLY A 1 101 ? -1.167 -14.018 0.615 1.00 74.69 101 GLY A CA 1
ATOM 822 C C . GLY A 1 101 ? -1.925 -14.239 -0.699 1.00 74.69 101 GLY A C 1
ATOM 823 O O . GLY A 1 101 ? -2.870 -15.028 -0.713 1.00 74.69 101 GLY A O 1
ATOM 824 N N . PHE A 1 102 ? -1.527 -13.589 -1.797 1.00 83.94 102 PHE A N 1
ATOM 825 C CA . PHE A 1 102 ? -2.178 -13.743 -3.101 1.00 83.94 102 PHE A CA 1
ATOM 826 C C . PHE A 1 102 ? -1.164 -13.763 -4.243 1.00 83.94 102 PHE A C 1
ATOM 828 O O . PHE A 1 102 ? -0.280 -12.918 -4.326 1.00 83.94 102 PHE A O 1
ATOM 835 N N . GLU A 1 103 ? -1.327 -14.703 -5.169 1.00 89.25 103 GLU A N 1
ATOM 836 C CA . GLU A 1 103 ? -0.480 -14.781 -6.356 1.00 89.25 103 GLU A CA 1
ATOM 837 C C . GLU A 1 103 ? -0.937 -13.779 -7.429 1.00 89.25 103 GLU A C 1
ATOM 839 O O . GLU A 1 103 ? -2.051 -13.848 -7.972 1.00 89.25 103 GLU A O 1
ATOM 844 N N . LEU A 1 104 ? -0.064 -12.830 -7.765 1.00 91.25 104 LEU A N 1
ATOM 845 C CA . LEU A 1 104 ? -0.362 -11.792 -8.744 1.00 91.25 104 LEU A CA 1
ATOM 846 C C . LEU A 1 104 ? -0.318 -12.327 -10.176 1.00 91.25 104 LEU A C 1
ATOM 848 O O . LEU A 1 104 ? 0.729 -12.569 -10.761 1.00 91.25 104 LEU A O 1
ATOM 852 N N . LYS A 1 105 ? -1.497 -12.427 -10.786 1.00 91.88 105 LYS A N 1
ATOM 853 C CA . LYS A 1 105 ? -1.651 -12.703 -12.220 1.00 91.88 105 LYS A CA 1
ATOM 854 C C . LYS A 1 105 ? -1.235 -11.515 -13.095 1.00 91.88 105 LYS A C 1
ATOM 856 O O . LYS A 1 105 ? -1.300 -10.358 -12.681 1.00 91.88 105 LYS A O 1
ATOM 861 N N . TYR A 1 106 ? -0.968 -11.801 -14.371 1.00 91.31 106 TYR A N 1
ATOM 862 C CA . TYR A 1 106 ? -0.602 -10.820 -15.402 1.00 91.31 106 TYR A CA 1
ATOM 863 C C . TYR A 1 106 ? -1.465 -9.542 -15.414 1.00 91.31 106 TYR A C 1
ATOM 865 O O . TYR A 1 106 ? -0.937 -8.436 -15.526 1.00 91.31 106 TYR A O 1
ATOM 873 N N . LEU A 1 107 ? -2.794 -9.659 -15.278 1.00 92.62 107 LEU A N 1
ATOM 874 C CA . LEU A 1 107 ? -3.688 -8.492 -15.277 1.00 92.62 107 LEU A CA 1
ATOM 875 C C . LEU A 1 107 ? -3.455 -7.567 -14.074 1.00 92.62 107 LEU A C 1
ATOM 877 O O . LEU A 1 107 ? -3.500 -6.347 -14.239 1.00 92.62 107 LEU A O 1
ATOM 881 N N . HIS A 1 108 ? -3.154 -8.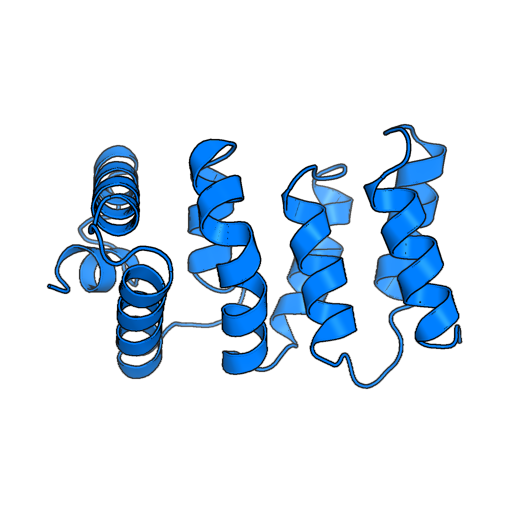130 -12.900 1.00 93.38 108 HIS A N 1
ATOM 882 C CA . HIS A 1 108 ? -2.817 -7.354 -11.707 1.00 93.38 108 HIS A CA 1
ATOM 883 C C . HIS A 1 108 ? -1.475 -6.651 -11.894 1.00 93.38 108 HIS A C 1
ATOM 885 O O . HIS A 1 108 ? -1.385 -5.448 -11.676 1.00 93.38 108 HIS A O 1
ATOM 891 N N . ILE A 1 109 ? -0.466 -7.358 -12.411 1.00 94.69 109 ILE A N 1
ATOM 892 C CA . ILE A 1 109 ? 0.859 -6.783 -12.690 1.00 94.69 109 ILE A CA 1
ATOM 893 C C . ILE A 1 109 ? 0.751 -5.624 -13.688 1.00 94.69 109 ILE A C 1
ATOM 895 O O . ILE A 1 109 ? 1.265 -4.531 -13.451 1.00 94.69 109 ILE A O 1
ATOM 899 N N . LYS A 1 110 ? -0.015 -5.802 -14.769 1.00 94.69 110 LYS A N 1
ATOM 900 C CA . LYS A 1 110 ? -0.286 -4.732 -15.738 1.00 94.69 110 LYS A CA 1
ATOM 901 C C . LYS A 1 110 ? -0.961 -3.524 -15.086 1.00 94.69 110 LYS A C 1
ATOM 903 O O . LYS A 1 110 ? -0.681 -2.386 -15.471 1.00 94.69 110 LYS A O 1
ATOM 908 N N . LYS A 1 111 ? -1.859 -3.743 -14.121 1.00 94.38 111 LYS A N 1
ATOM 909 C CA . LYS A 1 111 ? -2.488 -2.657 -13.363 1.00 94.38 111 LYS A CA 1
ATOM 910 C C . LYS A 1 111 ? -1.482 -1.965 -12.441 1.00 94.38 111 LYS A C 1
ATOM 912 O O . LYS A 1 111 ? -1.405 -0.743 -12.493 1.00 94.38 111 LYS A O 1
ATOM 917 N N . ILE A 1 112 ? -0.673 -2.714 -11.696 1.00 96.38 112 ILE A N 1
ATOM 918 C CA . ILE A 1 112 ? 0.410 -2.197 -10.845 1.00 96.38 112 ILE A CA 1
ATOM 919 C C . ILE A 1 112 ? 1.328 -1.274 -11.648 1.00 96.38 112 ILE A C 1
ATOM 921 O O . ILE A 1 112 ? 1.538 -0.129 -11.259 1.00 96.38 112 ILE A O 1
ATOM 925 N N . VAL A 1 113 ? 1.797 -1.711 -12.818 1.00 96.69 113 VAL A N 1
ATOM 926 C CA . VAL A 1 113 ? 2.665 -0.898 -13.687 1.00 96.69 113 VAL A CA 1
ATOM 927 C C . VAL A 1 113 ? 1.970 0.394 -14.122 1.00 96.69 113 VAL A C 1
ATOM 929 O O . VAL A 1 113 ? 2.566 1.471 -14.077 1.00 96.69 113 VAL A O 1
ATOM 932 N N . LYS A 1 114 ? 0.687 0.328 -14.501 1.00 96.88 114 LYS A N 1
ATOM 933 C CA . LYS A 1 114 ? -0.100 1.533 -14.815 1.00 96.88 114 LYS A CA 1
ATOM 934 C C . LYS A 1 114 ? -0.227 2.465 -13.612 1.00 96.88 114 LYS A C 1
ATOM 936 O O . LYS A 1 114 ? -0.189 3.679 -13.793 1.00 96.88 114 LYS A O 1
ATOM 941 N N . MET A 1 115 ? -0.390 1.921 -12.409 1.00 97.62 115 MET A N 1
ATOM 942 C CA . MET A 1 115 ? -0.490 2.707 -11.182 1.00 97.62 115 MET A CA 1
ATOM 943 C C . MET A 1 115 ? 0.841 3.371 -10.835 1.00 97.62 115 MET A C 1
ATOM 945 O O . MET A 1 115 ? 0.829 4.565 -10.570 1.00 97.62 115 MET A O 1
ATOM 949 N N . ILE A 1 116 ? 1.978 2.676 -10.967 1.00 97.56 116 ILE A N 1
ATOM 950 C CA . ILE A 1 116 ? 3.321 3.270 -10.822 1.00 97.56 116 ILE A CA 1
ATOM 951 C C . ILE A 1 116 ? 3.459 4.489 -11.744 1.00 97.56 116 ILE A C 1
ATOM 953 O O . ILE A 1 116 ? 3.773 5.583 -11.279 1.00 97.56 116 ILE A O 1
ATOM 957 N N . LYS A 1 117 ? 3.135 4.327 -13.034 1.00 96.81 117 LYS A N 1
ATOM 958 C CA . LYS A 1 117 ? 3.191 5.416 -14.027 1.00 96.81 117 LYS A CA 1
ATOM 959 C C . LYS A 1 117 ? 2.238 6.567 -13.723 1.00 96.81 117 LYS A C 1
ATOM 961 O O . LYS A 1 117 ? 2.554 7.718 -13.995 1.00 96.81 117 LYS A O 1
ATOM 966 N N . LYS A 1 118 ? 1.047 6.268 -13.203 1.00 97.12 118 LYS A N 1
ATOM 967 C CA . LYS A 1 118 ? 0.063 7.290 -12.830 1.00 97.12 118 LYS A CA 1
ATOM 968 C C . LYS A 1 118 ? 0.515 8.071 -11.596 1.00 97.12 118 LYS A C 1
ATOM 970 O O . LYS A 1 118 ? 0.287 9.275 -11.539 1.00 97.12 118 LYS A O 1
ATOM 975 N N . THR A 1 119 ? 1.110 7.388 -10.620 1.00 96.88 119 THR A N 1
ATOM 976 C CA . THR A 1 119 ? 1.608 7.997 -9.384 1.00 96.88 119 THR A CA 1
ATOM 977 C C . THR A 1 119 ? 2.786 8.925 -9.659 1.00 96.88 119 THR A C 1
ATOM 979 O O . THR A 1 119 ? 2.857 9.991 -9.055 1.00 96.88 119 THR A O 1
ATOM 982 N N . ASP A 1 120 ? 3.665 8.564 -10.594 1.00 97.06 120 ASP A N 1
ATOM 983 C CA . ASP A 1 120 ? 4.753 9.429 -11.045 1.00 97.06 120 ASP A CA 1
ATOM 984 C C . ASP A 1 120 ? 4.985 9.309 -12.565 1.00 97.06 120 ASP A C 1
ATOM 986 O O . ASP A 1 120 ? 5.710 8.419 -13.028 1.00 97.06 120 ASP A O 1
ATOM 990 N N . PRO A 1 121 ? 4.404 10.232 -13.356 1.00 95.81 121 PRO A N 1
ATOM 991 C CA . PRO A 1 121 ? 4.574 10.256 -14.806 1.00 95.81 121 PRO A CA 1
ATOM 992 C C . PRO A 1 121 ? 6.004 10.543 -15.279 1.00 95.81 121 PRO A C 1
ATOM 994 O O . PRO A 1 121 ? 6.295 10.301 -16.449 1.00 95.81 121 PRO A O 1
ATOM 997 N N . SER A 1 122 ? 6.892 11.057 -14.415 1.00 96.81 122 SER A N 1
ATOM 998 C CA . SER A 1 122 ? 8.294 11.30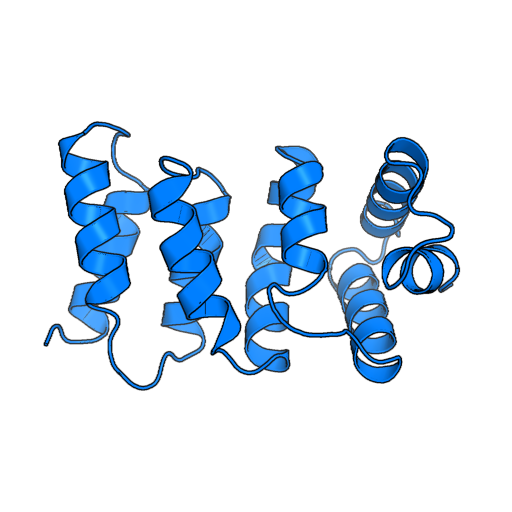9 -14.786 1.00 96.81 122 SER A CA 1
ATOM 999 C C . SER A 1 122 ? 9.092 10.017 -14.988 1.00 96.81 122 SER A C 1
ATOM 1001 O O . SER A 1 122 ? 10.127 10.028 -15.651 1.00 96.81 122 SER A O 1
ATOM 1003 N N . GLY A 1 123 ? 8.603 8.904 -14.430 1.00 96.00 123 GLY A N 1
ATOM 1004 C CA . GLY A 1 123 ? 9.272 7.608 -14.454 1.00 96.00 123 GLY A CA 1
ATOM 1005 C C . GLY A 1 123 ? 10.294 7.408 -13.333 1.00 96.00 123 GLY A C 1
ATOM 1006 O O . GLY A 1 123 ? 10.822 6.302 -13.219 1.00 96.00 123 GLY A O 1
ATOM 1007 N N . ALA A 1 124 ? 10.542 8.404 -12.476 1.00 97.00 124 ALA A N 1
ATOM 1008 C CA . ALA A 1 124 ? 11.490 8.281 -11.369 1.00 97.00 124 ALA A CA 1
ATOM 1009 C C . ALA A 1 124 ? 11.072 7.186 -10.373 1.00 97.00 124 ALA A C 1
ATOM 1011 O O . ALA A 1 124 ? 11.905 6.386 -9.956 1.00 97.00 124 ALA A O 1
ATOM 1012 N N . LEU A 1 125 ? 9.778 7.063 -10.065 1.00 97.25 125 LEU A N 1
ATOM 1013 C CA . LEU A 1 125 ? 9.254 5.993 -9.214 1.00 97.25 125 LEU A CA 1
ATOM 1014 C C . LEU A 1 125 ? 9.482 4.608 -9.829 1.00 97.25 125 LEU A C 1
ATOM 1016 O O . LEU A 1 125 ? 9.853 3.682 -9.118 1.00 97.25 125 LEU A O 1
ATOM 1020 N N . LYS A 1 126 ? 9.276 4.451 -11.144 1.00 97.50 126 LYS A N 1
ATOM 1021 C CA . LYS A 1 126 ? 9.545 3.176 -11.830 1.00 97.50 126 LYS A CA 1
ATOM 1022 C C . LYS A 1 126 ? 11.037 2.856 -11.808 1.00 97.50 126 LYS A C 1
ATOM 1024 O O . LYS A 1 126 ? 11.390 1.723 -11.506 1.00 97.50 126 LYS A O 1
ATOM 1029 N N . ALA A 1 127 ? 11.890 3.845 -12.071 1.00 97.50 127 ALA A N 1
ATOM 1030 C CA . ALA A 1 127 ? 13.337 3.681 -12.007 1.00 97.50 127 ALA A CA 1
ATOM 1031 C C . ALA A 1 127 ? 13.804 3.262 -10.604 1.00 97.50 127 ALA A C 1
ATOM 1033 O O . ALA A 1 127 ? 14.644 2.373 -10.486 1.00 97.50 127 ALA A O 1
ATOM 1034 N N . GLU A 1 128 ? 13.217 3.834 -9.549 1.00 97.69 128 GLU A N 1
ATOM 1035 C CA . GLU A 1 128 ? 13.496 3.430 -8.169 1.00 97.69 128 GLU A CA 1
ATOM 1036 C C . GLU A 1 128 ? 13.040 1.989 -7.904 1.00 97.69 128 GLU A C 1
ATOM 1038 O O . GLU A 1 128 ? 13.806 1.187 -7.381 1.00 97.69 128 GLU A O 1
ATOM 1043 N N . VAL A 1 129 ? 11.832 1.606 -8.331 1.00 97.69 129 VAL A N 1
ATOM 1044 C CA . VAL A 1 129 ? 11.364 0.211 -8.220 1.00 97.69 129 VAL A CA 1
ATOM 1045 C C . VAL A 1 129 ? 12.308 -0.755 -8.937 1.00 97.69 129 VAL A C 1
ATOM 1047 O O . VAL A 1 129 ? 12.678 -1.786 -8.376 1.00 97.69 129 VAL A O 1
ATOM 1050 N N . ASP A 1 130 ? 12.746 -0.416 -10.146 1.00 97.62 130 ASP A N 1
ATOM 1051 C CA . ASP A 1 130 ? 13.656 -1.239 -10.944 1.00 97.62 130 ASP A CA 1
ATOM 1052 C C . ASP A 1 130 ? 15.044 -1.364 -10.316 1.00 97.62 130 ASP A C 1
ATOM 1054 O O . ASP A 1 130 ? 15.668 -2.436 -10.359 1.00 97.62 130 ASP A O 1
ATOM 1058 N N . TYR A 1 131 ? 15.523 -0.275 -9.715 1.00 97.75 131 TYR A N 1
ATOM 1059 C CA . TYR A 1 131 ? 16.741 -0.272 -8.923 1.00 97.75 131 TYR A CA 1
ATOM 1060 C C . TYR A 1 131 ? 16.614 -1.241 -7.746 1.00 97.75 131 TYR A C 1
ATOM 1062 O O . TYR A 1 131 ? 17.470 -2.113 -7.595 1.00 97.75 131 TYR A O 1
ATOM 1070 N N . GLN A 1 132 ? 15.520 -1.179 -6.982 1.00 97.75 132 GLN A N 1
ATOM 1071 C CA . GLN A 1 132 ? 15.306 -2.072 -5.841 1.00 97.75 132 GLN A CA 1
ATOM 1072 C C . GLN A 1 132 ? 15.172 -3.541 -6.275 1.00 97.75 132 GLN A C 1
ATOM 1074 O O . GLN A 1 132 ? 15.829 -4.405 -5.700 1.00 97.75 132 GLN A O 1
ATOM 1079 N N . ILE A 1 133 ? 14.424 -3.846 -7.341 1.00 96.81 133 ILE A N 1
ATOM 1080 C CA . ILE A 1 133 ? 14.333 -5.213 -7.899 1.00 96.81 133 ILE A CA 1
ATOM 1081 C C . ILE A 1 133 ? 15.721 -5.752 -8.269 1.00 96.81 133 ILE A C 1
ATOM 1083 O O . ILE A 1 133 ? 16.032 -6.920 -8.033 1.00 96.81 133 ILE A O 1
ATOM 1087 N N . THR A 1 134 ? 16.575 -4.901 -8.837 1.00 97.12 134 THR A N 1
ATOM 1088 C CA . THR A 1 134 ? 17.956 -5.266 -9.165 1.00 97.12 134 THR A CA 1
ATOM 1089 C C . THR A 1 134 ? 18.787 -5.499 -7.909 1.00 97.12 134 THR A C 1
ATOM 1091 O O . THR A 1 134 ? 19.470 -6.516 -7.816 1.00 97.12 134 THR A O 1
ATOM 1094 N N . TYR A 1 135 ? 18.727 -4.569 -6.957 1.00 96.88 135 TYR A N 1
ATOM 1095 C CA . TYR A 1 135 ? 19.495 -4.603 -5.715 1.00 96.88 135 TYR A CA 1
ATOM 1096 C C . TYR A 1 135 ? 19.211 -5.872 -4.902 1.00 96.88 135 TYR A C 1
ATOM 1098 O O . TYR A 1 135 ? 20.136 -6.511 -4.408 1.00 96.88 135 TYR A O 1
ATOM 1106 N N . TRP A 1 136 ? 17.944 -6.286 -4.838 1.00 95.50 136 TRP A N 1
ATOM 1107 C CA . TRP A 1 136 ? 17.507 -7.499 -4.142 1.00 95.50 136 TRP A CA 1
ATOM 1108 C C . TRP A 1 136 ? 17.613 -8.782 -4.986 1.00 95.50 136 TRP A C 1
ATOM 1110 O O . TRP A 1 136 ? 17.195 -9.842 -4.532 1.00 95.50 136 TRP A O 1
ATOM 1120 N N . ASN A 1 137 ? 18.187 -8.710 -6.195 1.00 95.88 137 ASN A N 1
ATOM 1121 C CA . ASN A 1 137 ? 18.344 -9.833 -7.128 1.00 95.88 137 ASN A CA 1
ATOM 1122 C C . ASN A 1 137 ? 17.021 -10.534 -7.511 1.00 95.88 137 ASN A C 1
ATOM 1124 O O . ASN A 1 137 ? 16.980 -11.739 -7.733 1.00 95.88 137 ASN A O 1
ATOM 1128 N N . LEU A 1 138 ? 15.941 -9.765 -7.640 1.00 95.06 138 LEU A N 1
ATO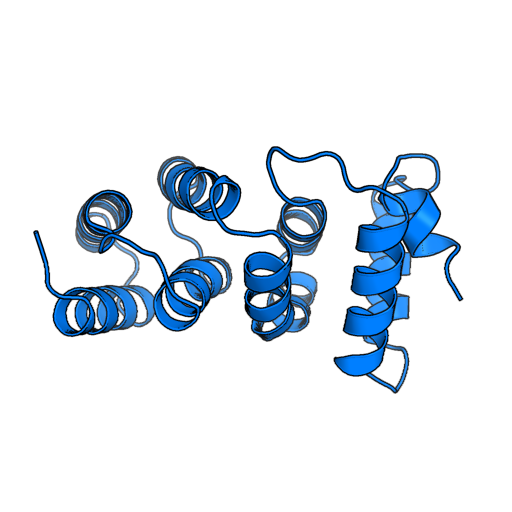M 1129 C CA . LEU A 1 138 ? 14.586 -10.271 -7.886 1.00 95.06 138 LEU A CA 1
ATOM 1130 C C . LEU A 1 138 ? 14.217 -10.328 -9.379 1.00 95.06 138 LEU A C 1
ATOM 1132 O O . LEU A 1 138 ? 13.089 -10.645 -9.736 1.00 95.06 138 LEU A O 1
ATOM 1136 N N . ARG A 1 139 ? 15.144 -10.009 -10.291 1.00 94.00 139 ARG A N 1
ATOM 1137 C CA . ARG A 1 139 ? 14.852 -9.881 -11.736 1.00 94.00 139 ARG A CA 1
ATOM 1138 C C . ARG A 1 139 ? 14.300 -11.149 -12.393 1.00 94.00 139 ARG A C 1
ATOM 1140 O O . ARG A 1 139 ? 13.673 -11.047 -13.443 1.00 94.00 139 ARG A O 1
ATOM 1147 N N . ASN A 1 140 ? 14.542 -12.315 -11.800 1.00 94.12 140 ASN A N 1
ATOM 1148 C CA . ASN A 1 140 ? 14.083 -13.607 -12.311 1.00 94.12 140 ASN A CA 1
ATOM 1149 C C . ASN A 1 140 ? 12.946 -14.213 -11.472 1.00 94.12 140 ASN A C 1
ATOM 1151 O O . ASN A 1 140 ? 12.523 -15.329 -11.760 1.00 94.12 140 ASN A O 1
ATOM 1155 N N . ASP A 1 141 ? 12.449 -13.483 -10.469 1.00 93.56 141 ASP A N 1
ATOM 1156 C CA . ASP A 1 141 ? 11.388 -13.935 -9.573 1.00 93.56 141 ASP A CA 1
ATOM 1157 C C . ASP A 1 141 ? 10.087 -13.194 -9.889 1.00 93.56 141 ASP A C 1
ATOM 1159 O O . ASP A 1 141 ? 10.070 -11.971 -10.030 1.00 93.56 141 ASP A O 1
ATOM 1163 N N . GLU A 1 142 ? 8.972 -13.913 -9.998 1.00 91.56 142 GLU A N 1
ATOM 1164 C CA . GLU A 1 142 ? 7.660 -13.278 -10.144 1.00 91.56 142 GLU A CA 1
ATOM 1165 C C . GLU A 1 142 ? 7.152 -12.751 -8.789 1.00 91.56 142 GLU A C 1
ATOM 1167 O O . GLU A 1 142 ? 7.399 -13.375 -7.754 1.00 91.56 142 GLU A O 1
ATOM 1172 N N . PRO A 1 143 ? 6.445 -11.605 -8.756 1.00 94.44 143 PRO A N 1
ATOM 1173 C CA . PRO A 1 143 ? 5.986 -10.785 -9.888 1.00 94.44 143 PRO A CA 1
ATOM 1174 C C . PRO A 1 143 ? 7.037 -9.779 -10.400 1.00 94.44 143 PRO A C 1
ATOM 1176 O O . PRO A 1 143 ? 6.762 -8.977 -11.298 1.00 94.44 143 PRO A O 1
ATOM 1179 N N . TRP A 1 144 ? 8.213 -9.736 -9.773 1.00 95.88 144 TRP A N 1
ATOM 1180 C CA . TRP A 1 144 ? 9.212 -8.685 -9.958 1.00 95.88 144 TRP A CA 1
ATOM 1181 C C . TRP A 1 144 ? 9.796 -8.669 -11.359 1.00 95.88 144 TRP A C 1
ATOM 1183 O O . TRP A 1 144 ? 9.939 -7.590 -11.932 1.00 95.88 144 TRP A O 1
ATOM 1193 N N . SER A 1 145 ? 10.059 -9.841 -11.933 1.00 95.56 145 SER A N 1
ATOM 1194 C CA . SER A 1 145 ? 10.509 -9.979 -13.317 1.00 95.56 145 SER A CA 1
ATOM 1195 C C . SER A 1 145 ? 9.545 -9.288 -14.284 1.00 95.56 145 SER A C 1
ATOM 1197 O O . SER A 1 145 ? 9.940 -8.403 -15.051 1.00 95.56 145 SER A O 1
ATOM 1199 N N . SER A 1 146 ? 8.250 -9.596 -14.171 1.00 95.69 146 SER A N 1
ATOM 1200 C CA . SER A 1 146 ? 7.211 -8.980 -14.995 1.00 95.69 146 SER A CA 1
ATOM 1201 C C . SER A 1 146 ? 7.098 -7.466 -14.779 1.00 95.69 146 SER A C 1
ATOM 1203 O O . SER A 1 146 ? 6.925 -6.725 -15.749 1.00 95.69 146 SER A O 1
ATOM 1205 N N . ILE A 1 147 ? 7.209 -6.972 -13.540 1.00 96.00 147 ILE A N 1
ATOM 1206 C CA . ILE A 1 147 ? 7.187 -5.524 -13.247 1.00 96.00 147 ILE A CA 1
ATOM 1207 C C . ILE A 1 147 ? 8.412 -4.824 -13.849 1.00 96.00 147 ILE A C 1
ATOM 1209 O O . ILE A 1 147 ? 8.269 -3.770 -14.474 1.00 96.00 147 ILE A O 1
ATOM 1213 N N . TYR A 1 148 ? 9.597 -5.412 -13.694 1.00 96.00 148 TYR A N 1
ATOM 1214 C CA . TYR A 1 148 ? 10.867 -4.861 -14.158 1.00 96.00 148 TYR A CA 1
ATOM 1215 C C . TYR A 1 148 ? 10.885 -4.706 -15.679 1.00 96.00 148 TYR A C 1
ATOM 1217 O O . TYR A 1 148 ? 11.142 -3.619 -16.198 1.00 96.00 148 TYR A O 1
ATOM 1225 N N . HIS A 1 149 ? 10.518 -5.770 -16.396 1.00 95.06 149 HIS A N 1
ATOM 1226 C CA . HIS A 1 149 ? 10.505 -5.798 -17.859 1.00 95.06 149 HIS A CA 1
ATOM 1227 C C . HIS A 1 149 ? 9.295 -5.099 -18.491 1.00 95.06 149 HIS A C 1
ATOM 1229 O O . HIS A 1 149 ? 9.233 -4.959 -19.714 1.00 95.06 149 HIS A O 1
ATOM 1235 N N . SER A 1 150 ? 8.340 -4.632 -17.684 1.00 89.62 150 SER A N 1
ATOM 1236 C CA . SER A 1 150 ? 7.234 -3.826 -18.185 1.00 89.62 150 SER A CA 1
ATOM 1237 C C . SER A 1 150 ? 7.695 -2.400 -18.486 1.00 89.62 150 SER A C 1
ATOM 1239 O O . SER A 1 150 ? 8.104 -1.660 -17.588 1.00 89.62 150 SER A O 1
ATOM 1241 N N . ALA A 1 151 ? 7.590 -2.032 -19.765 1.00 69.50 151 ALA A N 1
ATOM 1242 C CA . ALA A 1 151 ? 7.811 -0.679 -20.269 1.00 69.50 151 ALA A CA 1
ATOM 1243 C C . ALA A 1 151 ? 6.787 0.309 -19.722 1.00 69.50 151 ALA A C 1
ATOM 1245 O O . ALA A 1 151 ? 5.603 -0.063 -19.528 1.00 69.50 151 ALA A O 1
#

Radius of gyration: 15.96 Å; chains: 1; bounding box: 38×26×46 Å

Foldseek 3Di:
DDDQVRLLVQLVCLLVDDQDPVSLVVLLVSLVVQDPPCDLSNLLSLLSCLLPPHDPVSNVSSLVVLLVDDLVSNCVSNLVCLVSCCVVPVPVSVVVLCRPPDHDDPVSLVVSLVSQCVSPVVCVSLVSLLVSCVVVVVCPPPPSVVSNPDD